Protein AF-A0A822YM97-F1 (afdb_monomer)

Radius of gyration: 13.11 Å; Cα contacts (8 Å, |Δi|>4): 138; chains: 1; bounding box: 26×28×30 Å

Solvent-accessible surface area (backbone atoms only — not comparable to full-atom values): 4579 Å² total; per-residue (Å²): 110,80,42,80,37,47,77,46,90,51,91,88,39,60,74,65,26,35,29,40,64,97,50,42,24,42,42,45,106,78,30,33,39,35,30,60,56,79,79,66,82,88,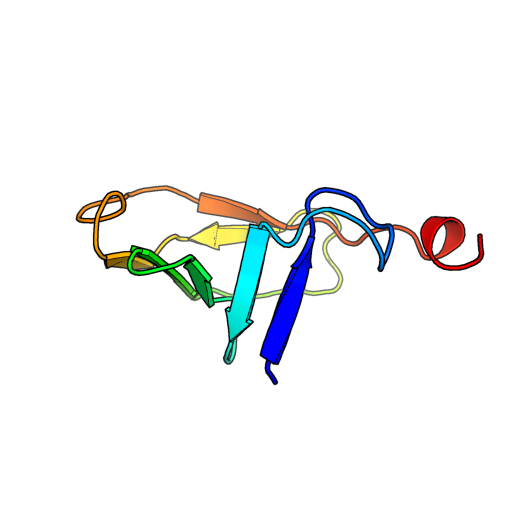48,67,69,38,73,30,39,44,72,44,36,33,62,92,35,52,86,50,76,56,67,44,79,49,61,78,78,63,73,78,66,74,77,112

Organism: Nelumbo nucifera (NCBI:txid4432)

InterPro domains:
  IPR004265 Dirigent protein [PF03018] (29-68)
  IPR004265 Dirigent protein [PTHR21495] (1-68)

Secondary structure (DSSP, 8-state):
-EEEEESSSSTTS-EEEEEESSS-EEEETTEEEEE-----TTSSEEEEEEEEEEGGGTT---EEEEEPPPGGGS--

Structure (mmCIF, N/CA/C/O backbone):
data_AF-A0A822YM97-F1
#
_entry.id   AF-A0A822YM97-F1
#
loop_
_atom_site.group_PDB
_atom_site.id
_atom_site.type_symbol
_atom_site.label_atom_id
_atom_site.label_alt_id
_atom_site.label_comp_id
_atom_site.label_asym_id
_atom_site.label_entity_id
_atom_site.label_seq_id
_atom_site.pdbx_PDB_ins_code
_atom_site.Cartn_x
_atom_site.Cartn_y
_atom_site.Cartn_z
_atom_site.occupancy
_atom_site.B_iso_or_equiv
_atom_site.auth_seq_id
_atom_site.auth_comp_id
_atom_site.auth_asym_id
_atom_site.auth_atom_id
_atom_site.pdbx_PDB_model_num
ATOM 1 N N . MET A 1 1 ? 11.538 9.216 3.549 1.00 57.47 1 MET A N 1
ATOM 2 C CA . MET A 1 1 ? 11.069 9.530 2.182 1.00 57.47 1 MET A CA 1
ATOM 3 C C . MET A 1 1 ? 9.566 9.731 2.256 1.00 57.47 1 MET A C 1
ATOM 5 O O . MET A 1 1 ? 8.895 8.836 2.757 1.00 57.47 1 MET A O 1
ATOM 9 N N . ASP A 1 2 ? 9.098 10.911 1.846 1.00 66.50 2 ASP A N 1
ATOM 10 C CA . ASP A 1 2 ? 7.711 11.395 1.921 1.00 66.50 2 ASP A CA 1
ATOM 11 C C . ASP A 1 2 ? 7.323 11.932 0.534 1.00 66.50 2 ASP A C 1
ATOM 13 O O . ASP A 1 2 ? 7.541 13.102 0.217 1.00 66.50 2 ASP A O 1
ATOM 17 N N . ASN A 1 3 ? 6.808 11.060 -0.326 1.00 78.69 3 ASN A N 1
ATOM 18 C CA . ASN A 1 3 ? 6.536 11.372 -1.726 1.00 78.69 3 ASN A CA 1
ATOM 19 C C . ASN A 1 3 ? 5.055 11.732 -1.916 1.00 78.69 3 ASN A C 1
ATOM 21 O O . ASN A 1 3 ? 4.201 10.994 -1.438 1.00 78.69 3 ASN A O 1
ATOM 25 N N . PRO A 1 4 ? 4.693 12.829 -2.597 1.00 75.12 4 PRO A N 1
ATOM 26 C CA . PRO A 1 4 ? 3.297 13.095 -2.934 1.00 75.12 4 PRO A CA 1
ATOM 27 C C . PRO A 1 4 ? 2.779 12.075 -3.964 1.00 75.12 4 PRO A C 1
ATOM 29 O O . PRO A 1 4 ? 3.464 11.751 -4.930 1.00 75.12 4 PRO A O 1
ATOM 32 N N . LEU A 1 5 ? 1.568 11.567 -3.746 1.00 76.88 5 LEU A N 1
ATOM 33 C CA . LEU A 1 5 ? 0.786 10.797 -4.709 1.00 76.88 5 LEU A CA 1
ATOM 34 C C . LEU A 1 5 ? -0.202 11.755 -5.369 1.00 76.88 5 LEU A C 1
ATOM 36 O O . LEU A 1 5 ? -1.080 12.312 -4.708 1.00 76.88 5 LEU A O 1
ATOM 40 N N . ILE A 1 6 ? -0.021 11.956 -6.665 1.00 82.12 6 ILE A N 1
ATOM 41 C CA . ILE A 1 6 ? -0.737 12.925 -7.492 1.00 82.12 6 ILE A CA 1
ATOM 42 C C . ILE A 1 6 ? -1.658 12.199 -8.476 1.00 82.12 6 ILE A C 1
ATOM 44 O O . ILE A 1 6 ? -1.374 11.073 -8.885 1.00 82.12 6 ILE A O 1
ATOM 48 N N . ALA A 1 7 ? -2.794 12.814 -8.811 1.00 79.50 7 ALA A N 1
ATOM 49 C CA . ALA A 1 7 ? -3.820 12.209 -9.669 1.00 79.50 7 ALA A CA 1
ATOM 50 C C . ALA A 1 7 ? -3.326 11.942 -11.100 1.00 79.50 7 ALA A C 1
ATOM 52 O O . ALA A 1 7 ? -3.792 11.021 -11.768 1.00 79.50 7 ALA A O 1
ATOM 53 N N . THR A 1 8 ? -2.378 12.755 -11.560 1.00 77.81 8 THR A N 1
ATOM 54 C CA . THR A 1 8 ? -1.721 12.631 -12.862 1.00 77.81 8 THR A CA 1
ATOM 55 C C . THR A 1 8 ? -0.213 12.794 -12.678 1.00 77.81 8 THR A C 1
ATOM 57 O O . THR A 1 8 ? 0.197 13.263 -11.624 1.00 77.81 8 THR A O 1
ATOM 60 N N . PRO A 1 9 ? 0.632 12.448 -13.663 1.00 75.19 9 PRO A N 1
ATOM 61 C CA . PRO A 1 9 ? 2.083 12.629 -13.557 1.00 75.19 9 PRO A CA 1
ATOM 62 C C . PRO A 1 9 ? 2.563 14.090 -13.449 1.00 75.19 9 PRO A C 1
ATOM 64 O O . PRO A 1 9 ? 3.746 14.304 -13.202 1.00 75.19 9 PRO A O 1
ATOM 67 N N . ASP A 1 10 ? 1.680 15.079 -13.629 1.00 78.69 10 ASP A N 1
ATOM 68 C CA . ASP A 1 10 ? 2.002 16.504 -13.501 1.00 78.69 10 ASP A CA 1
ATOM 69 C C . ASP A 1 10 ? 2.153 16.917 -12.026 1.00 78.69 10 ASP A C 1
ATOM 71 O O . ASP A 1 10 ? 1.254 16.705 -11.204 1.00 78.69 10 ASP A O 1
ATOM 75 N N . ILE A 1 11 ? 3.277 17.561 -11.707 1.00 72.19 11 ILE A N 1
ATOM 76 C CA . ILE A 1 11 ? 3.636 18.053 -10.373 1.00 72.19 11 ILE A CA 1
ATOM 77 C C . ILE A 1 11 ? 2.609 19.026 -9.774 1.00 72.19 11 ILE A C 1
ATOM 79 O O . ILE A 1 11 ? 2.484 19.091 -8.551 1.00 72.19 11 ILE A O 1
ATOM 83 N N . ASN A 1 12 ? 1.850 19.744 -10.607 1.00 77.50 12 ASN A N 1
ATOM 84 C CA . ASN A 1 12 ? 0.810 20.677 -10.162 1.00 77.50 12 ASN A CA 1
ATOM 85 C C . ASN A 1 12 ? -0.573 20.028 -10.010 1.00 77.50 12 ASN A C 1
ATOM 87 O O . ASN A 1 12 ? -1.541 20.700 -9.649 1.00 77.50 12 ASN A O 1
ATOM 91 N N . SER A 1 13 ? -0.698 18.734 -10.308 1.00 74.44 13 SER A N 1
ATOM 92 C CA . SER A 1 13 ? -1.988 18.055 -10.276 1.00 74.44 13 SER A CA 1
ATOM 93 C C . SER A 1 13 ? -2.470 17.748 -8.860 1.00 74.44 13 SER A C 1
ATOM 95 O O . SER A 1 13 ? -1.739 17.842 -7.873 1.00 74.44 13 SER A O 1
ATOM 97 N N . THR A 1 14 ? -3.755 17.406 -8.750 1.00 82.19 14 THR A N 1
ATOM 98 C CA . THR A 1 14 ? -4.423 17.201 -7.465 1.00 82.19 14 THR A CA 1
ATOM 99 C C . THR A 1 14 ? -3.670 16.195 -6.593 1.00 82.19 14 THR A C 1
ATOM 101 O O . THR A 1 14 ? -3.488 15.034 -6.972 1.00 82.19 14 THR A O 1
ATOM 104 N N . LEU A 1 15 ? -3.267 16.645 -5.400 1.00 80.62 15 LEU A N 1
ATOM 105 C CA . LEU A 1 15 ? -2.649 15.804 -4.382 1.00 80.62 15 LEU A CA 1
ATOM 106 C C . LEU A 1 15 ? -3.694 14.832 -3.836 1.00 80.62 15 LEU A C 1
ATOM 108 O O . LEU A 1 15 ? -4.587 15.219 -3.084 1.00 80.62 15 LEU A O 1
ATOM 112 N N . MET A 1 16 ? -3.556 13.564 -4.197 1.00 80.25 16 MET A N 1
ATOM 113 C CA . MET A 1 16 ? -4.425 12.502 -3.707 1.00 80.25 16 MET A CA 1
ATOM 114 C C . MET A 1 16 ? -3.991 12.039 -2.318 1.00 80.25 16 MET A C 1
ATOM 116 O O . MET A 1 16 ? -4.825 11.700 -1.489 1.00 80.25 16 MET A O 1
ATOM 120 N N . GLY A 1 17 ? -2.692 12.062 -2.027 1.00 75.88 17 GLY A N 1
ATOM 121 C CA . GLY A 1 17 ? -2.167 11.735 -0.706 1.00 75.88 17 GLY A CA 1
ATOM 122 C C . GLY A 1 17 ? -0.651 11.795 -0.686 1.00 75.88 17 GLY A C 1
ATOM 123 O O . GLY A 1 17 ? -0.026 12.278 -1.623 1.00 75.88 17 GLY A O 1
ATOM 124 N N . ARG A 1 18 ? -0.022 11.304 0.376 1.00 73.94 18 ARG A N 1
ATOM 125 C CA . ARG A 1 18 ? 1.444 11.177 0.446 1.00 73.94 18 ARG A CA 1
ATOM 126 C C . ARG A 1 18 ? 1.795 9.725 0.699 1.00 73.94 18 ARG A C 1
ATOM 128 O O . ARG A 1 18 ? 1.126 9.126 1.525 1.00 73.94 18 ARG A O 1
ATOM 135 N N . ALA A 1 19 ? 2.791 9.202 -0.011 1.00 72.19 19 ALA A N 1
ATOM 136 C CA . ALA A 1 19 ? 3.451 7.919 0.171 1.00 72.19 19 ALA A CA 1
ATOM 137 C C . ALA A 1 19 ? 4.624 8.071 1.148 1.00 72.19 19 ALA A C 1
ATOM 139 O O . ALA A 1 19 ? 5.587 8.781 0.861 1.00 72.19 19 ALA A O 1
ATOM 140 N N . GLN A 1 20 ? 4.558 7.384 2.286 1.00 62.78 20 GLN A N 1
ATOM 141 C CA . GLN A 1 20 ? 5.625 7.396 3.292 1.00 62.78 20 GLN A CA 1
ATOM 142 C C . GLN A 1 20 ? 6.184 5.984 3.528 1.00 62.78 20 GLN A C 1
ATOM 144 O O . GLN A 1 20 ? 5.439 5.003 3.525 1.00 62.78 20 GLN A O 1
ATOM 149 N N . GLY A 1 21 ? 7.491 5.878 3.777 1.00 66.38 21 GLY A N 1
ATOM 150 C CA . GLY A 1 21 ? 8.133 4.640 4.241 1.00 66.38 21 GLY A CA 1
ATOM 151 C C . GLY A 1 21 ? 8.667 3.709 3.145 1.00 66.38 21 GLY A C 1
ATOM 152 O O . GLY A 1 21 ? 8.918 4.128 2.019 1.00 66.38 21 GLY A O 1
ATOM 153 N N . LEU A 1 22 ? 8.896 2.442 3.513 1.00 60.03 22 LEU A N 1
ATOM 154 C CA . LEU A 1 22 ? 9.684 1.483 2.728 1.00 60.03 22 LEU A CA 1
ATOM 155 C C . LEU A 1 22 ? 8.948 0.930 1.480 1.00 60.03 22 LEU A C 1
ATOM 157 O O . LEU A 1 22 ? 9.645 0.487 0.576 1.00 60.03 22 LEU A O 1
ATOM 161 N N . TYR A 1 23 ? 7.596 0.987 1.393 1.00 60.81 23 TYR A N 1
ATOM 162 C CA . TYR A 1 23 ? 6.788 0.422 0.274 1.00 60.81 23 TYR A CA 1
ATOM 163 C C . TYR A 1 23 ? 5.414 1.092 -0.023 1.00 60.81 23 TYR A C 1
ATOM 165 O O . TYR A 1 23 ? 4.514 0.456 -0.559 1.00 60.81 23 TYR A O 1
ATOM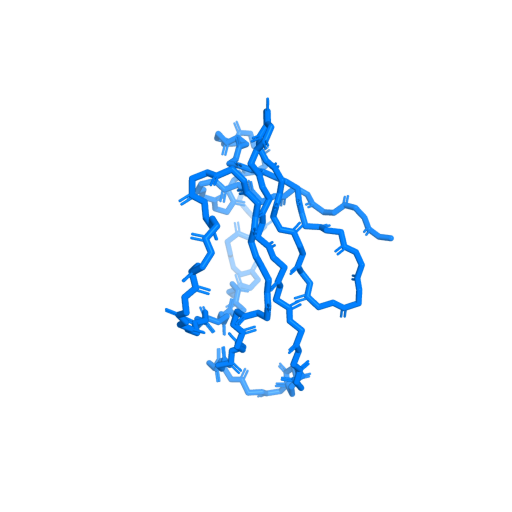 173 N N . ALA A 1 24 ? 5.299 2.405 0.200 1.00 66.81 24 ALA A N 1
ATOM 174 C CA . ALA A 1 24 ? 4.116 3.253 -0.036 1.00 66.81 24 ALA A CA 1
ATOM 175 C C . ALA A 1 24 ? 2.985 3.119 1.003 1.00 66.81 24 ALA A C 1
ATOM 177 O O . ALA A 1 24 ? 2.275 2.126 1.122 1.00 66.81 24 ALA A O 1
ATOM 178 N N . MET A 1 25 ? 2.781 4.203 1.744 1.00 68.38 25 MET A N 1
ATOM 179 C CA . MET A 1 25 ? 1.649 4.379 2.643 1.00 68.38 25 MET A CA 1
ATOM 180 C C . MET A 1 25 ? 0.911 5.631 2.229 1.00 68.38 25 MET A C 1
ATOM 182 O O . MET A 1 25 ? 1.484 6.696 2.374 1.00 68.38 25 MET A O 1
ATOM 186 N N . PHE A 1 26 ? -0.308 5.499 1.721 1.00 73.62 26 PHE A N 1
ATOM 187 C CA . PHE A 1 26 ? -1.174 6.609 1.350 1.00 73.62 26 PHE A CA 1
ATOM 188 C C . PHE A 1 26 ? -1.856 7.179 2.596 1.00 73.62 26 PHE A C 1
ATOM 190 O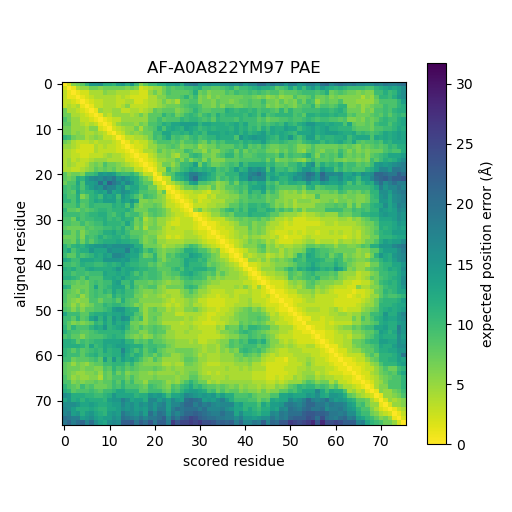 O . PHE A 1 26 ? -2.393 6.429 3.409 1.00 73.62 26 PHE A O 1
ATOM 197 N N . SER A 1 27 ? -1.853 8.502 2.736 1.00 76.69 27 SER A N 1
ATOM 198 C CA . SER A 1 27 ? -2.566 9.214 3.799 1.00 76.69 27 SER A CA 1
ATOM 199 C C . SER A 1 27 ? -3.316 10.412 3.229 1.00 76.69 27 SER A C 1
ATOM 201 O O . SER A 1 27 ? -2.720 11.238 2.531 1.00 76.69 27 SER A O 1
ATOM 203 N N . GLN A 1 28 ? -4.608 10.505 3.545 1.00 77.56 28 GLN A N 1
ATOM 204 C CA . GLN A 1 28 ? -5.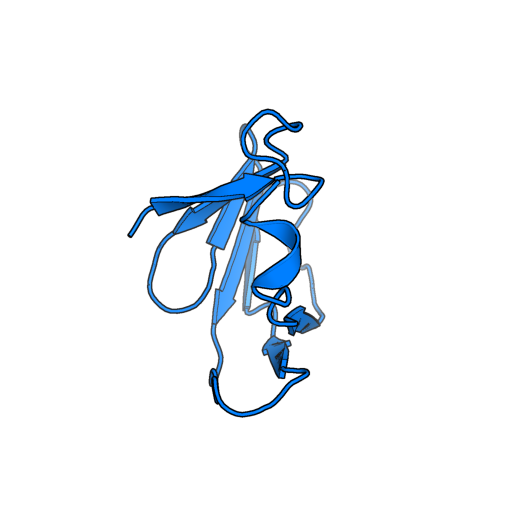474 11.626 3.193 1.00 77.56 28 GLN A CA 1
ATOM 205 C C . GLN A 1 28 ? -6.392 11.969 4.369 1.00 77.56 28 GLN A C 1
ATOM 207 O O . GLN A 1 28 ? -7.253 11.169 4.723 1.00 77.56 28 GLN A O 1
ATOM 212 N N . GLN A 1 29 ? -6.213 13.171 4.935 1.00 76.12 29 GLN A N 1
ATOM 213 C CA . GLN A 1 29 ? -7.104 13.923 5.850 1.00 76.12 29 GLN A CA 1
ATOM 214 C C . GLN A 1 29 ? -7.713 13.214 7.085 1.00 76.12 29 GLN A C 1
ATOM 216 O O . GLN A 1 29 ? -8.396 13.895 7.836 1.00 76.12 29 GLN A O 1
ATOM 221 N N . ASN A 1 30 ? -7.491 11.906 7.281 1.00 79.88 30 ASN A N 1
ATOM 222 C CA . ASN A 1 30 ? -7.765 11.034 8.447 1.00 79.88 30 ASN A CA 1
ATOM 223 C C . ASN A 1 30 ? -7.857 9.542 8.057 1.00 79.88 30 ASN A C 1
ATOM 225 O O . ASN A 1 30 ? -8.028 8.679 8.917 1.00 79.88 30 ASN A O 1
ATOM 229 N N . ASN A 1 31 ? -7.730 9.225 6.768 1.00 83.31 31 ASN A N 1
ATOM 230 C CA . ASN A 1 31 ? -7.732 7.868 6.244 1.00 83.31 31 ASN A CA 1
ATOM 231 C C . ASN A 1 31 ? -6.323 7.507 5.781 1.00 83.31 31 ASN A C 1
ATOM 233 O O . ASN A 1 31 ? -5.669 8.304 5.104 1.00 83.31 31 ASN A O 1
ATOM 237 N N . SER A 1 32 ? -5.867 6.300 6.103 1.00 81.88 32 SER A N 1
ATOM 238 C CA . SER A 1 32 ? -4.581 5.801 5.622 1.00 81.88 32 SER A CA 1
ATOM 239 C C . SER A 1 32 ? -4.679 4.387 5.070 1.00 81.88 32 SER A C 1
ATOM 241 O O . SER A 1 32 ? -5.496 3.588 5.524 1.00 81.88 32 SER A O 1
ATOM 243 N N . LEU A 1 33 ? -3.838 4.085 4.085 1.00 84.69 33 LEU A N 1
ATOM 244 C CA . LEU A 1 33 ? -3.692 2.776 3.459 1.00 84.69 33 LEU A CA 1
ATOM 245 C C . LEU A 1 33 ? -2.201 2.438 3.395 1.00 84.69 33 LEU A C 1
ATOM 247 O O . LEU A 1 33 ? -1.415 3.200 2.840 1.00 84.69 33 LEU A O 1
ATOM 251 N N . SER A 1 34 ? -1.805 1.305 3.961 1.00 83.62 34 SER A N 1
ATOM 252 C CA . SER A 1 34 ? -0.417 0.851 4.016 1.00 83.62 34 SER A CA 1
ATOM 253 C C . SER A 1 34 ? -0.218 -0.348 3.101 1.00 83.62 34 SER A C 1
ATOM 255 O O . SER A 1 34 ? -0.856 -1.392 3.269 1.00 83.62 34 SER A O 1
ATOM 257 N N . VAL A 1 35 ? 0.718 -0.202 2.171 1.00 83.31 35 VAL A N 1
ATOM 258 C CA . VAL A 1 35 ? 1.153 -1.249 1.257 1.00 83.31 35 VAL A CA 1
ATOM 259 C C . VAL A 1 35 ? 2.569 -1.651 1.656 1.00 83.31 35 VAL A C 1
ATOM 261 O O . VAL A 1 35 ? 3.443 -0.809 1.860 1.00 83.31 35 VAL A O 1
ATOM 264 N N . VAL A 1 36 ? 2.788 -2.949 1.854 1.00 80.06 36 VAL A N 1
ATOM 265 C CA . VAL A 1 36 ? 4.109 -3.487 2.201 1.00 80.06 36 VAL A CA 1
ATOM 266 C C . VAL A 1 36 ? 4.302 -4.793 1.457 1.00 80.06 36 VAL A C 1
ATOM 268 O O . VAL A 1 36 ? 3.562 -5.749 1.664 1.00 80.06 36 VAL A O 1
ATOM 271 N N . GLY A 1 37 ? 5.305 -4.847 0.586 1.00 72.94 37 GLY A N 1
ATOM 272 C CA . GLY A 1 37 ? 5.560 -6.016 -0.244 1.00 72.94 37 GLY A CA 1
ATOM 273 C C . GLY A 1 37 ? 6.900 -5.939 -0.958 1.00 72.94 37 GLY A C 1
ATOM 274 O O . GLY A 1 37 ? 7.620 -4.948 -0.867 1.00 72.94 37 GLY A O 1
ATOM 275 N N . ARG A 1 38 ? 7.250 -7.006 -1.679 1.00 69.81 38 ARG A N 1
ATOM 276 C CA . ARG A 1 38 ? 8.473 -7.031 -2.489 1.00 69.81 38 ARG A CA 1
ATOM 277 C C . ARG A 1 38 ? 8.304 -6.092 -3.683 1.00 69.81 38 ARG A C 1
ATOM 279 O O . ARG A 1 38 ? 7.311 -6.175 -4.396 1.00 69.81 38 ARG A O 1
ATOM 286 N N . ASN A 1 39 ? 9.297 -5.242 -3.927 1.00 68.06 39 ASN A N 1
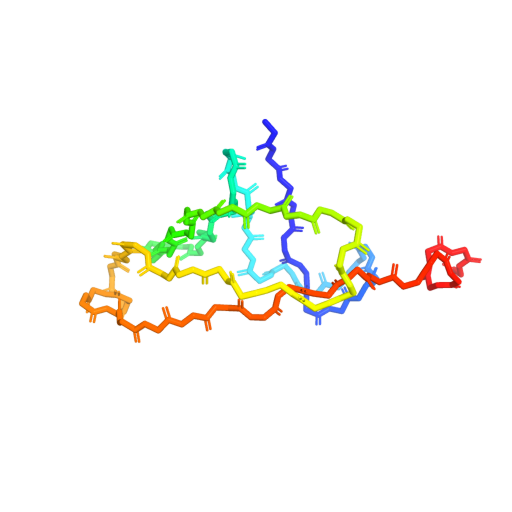ATOM 287 C CA . ASN A 1 39 ? 9.297 -4.289 -5.036 1.00 68.06 39 ASN A CA 1
ATOM 288 C C . ASN A 1 39 ? 10.430 -4.611 -6.025 1.00 68.06 39 ASN A C 1
ATOM 290 O O . ASN A 1 39 ? 11.497 -4.000 -5.941 1.00 68.06 39 ASN A O 1
ATOM 294 N N . PRO A 1 40 ? 10.259 -5.579 -6.942 1.00 68.44 40 PRO A N 1
ATOM 295 C CA . PRO A 1 40 ? 11.243 -5.827 -7.990 1.00 68.44 40 PRO A CA 1
ATOM 296 C C . PRO A 1 40 ? 11.172 -4.697 -9.026 1.00 68.44 40 PRO A C 1
ATOM 298 O O . PRO A 1 40 ? 10.424 -4.795 -9.989 1.00 68.44 40 PRO A O 1
ATOM 301 N N . ILE A 1 41 ? 11.926 -3.610 -8.8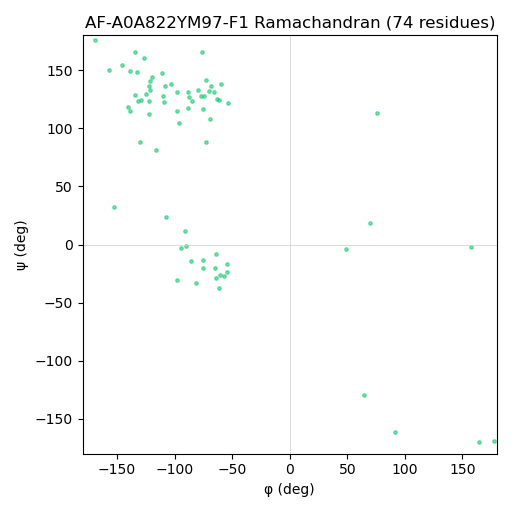21 1.00 67.81 41 ILE A N 1
ATOM 302 C CA . ILE A 1 41 ? 11.878 -2.362 -9.623 1.00 67.81 41 ILE A CA 1
ATOM 303 C C . ILE A 1 41 ? 12.073 -2.604 -11.134 1.00 67.81 41 ILE A C 1
ATOM 305 O O . ILE A 1 41 ? 11.600 -1.810 -11.945 1.00 67.81 41 ILE A O 1
ATOM 309 N N . LEU A 1 42 ? 12.720 -3.715 -11.497 1.00 70.44 42 LEU A N 1
ATOM 310 C CA . LEU A 1 42 ? 12.963 -4.145 -12.876 1.00 70.44 42 LEU A CA 1
ATOM 311 C C . LEU A 1 42 ? 11.724 -4.735 -13.577 1.00 70.44 42 LEU A C 1
ATOM 313 O O . LEU A 1 42 ? 11.736 -4.868 -14.795 1.00 70.44 42 LEU A O 1
ATOM 317 N N . ASN A 1 43 ? 10.656 -5.060 -12.843 1.00 72.62 43 ASN A N 1
ATOM 318 C CA . ASN A 1 43 ? 9.395 -5.517 -13.425 1.00 72.62 43 ASN A CA 1
ATOM 319 C C . ASN A 1 43 ? 8.486 -4.318 -13.742 1.00 72.62 43 ASN A C 1
ATOM 321 O O . ASN A 1 43 ? 8.255 -3.457 -12.883 1.00 72.62 43 ASN A O 1
ATOM 325 N N . GLU A 1 44 ? 7.935 -4.297 -14.961 1.00 73.38 44 GLU A N 1
ATOM 326 C CA . GLU A 1 44 ? 7.066 -3.220 -15.464 1.00 73.38 44 GLU A CA 1
ATOM 327 C C . GLU A 1 44 ? 5.777 -3.054 -14.655 1.00 73.38 44 GLU A C 1
ATOM 329 O O . GLU A 1 44 ? 5.327 -1.931 -14.424 1.00 73.38 44 GLU A O 1
ATOM 334 N N . VAL A 1 45 ? 5.196 -4.165 -14.200 1.00 78.38 45 VAL A N 1
ATOM 335 C CA . VAL A 1 45 ? 3.982 -4.190 -13.382 1.00 78.38 45 VAL A CA 1
ATOM 336 C C . VAL A 1 45 ? 4.266 -4.971 -12.109 1.00 78.38 45 VAL A C 1
ATOM 338 O O . VAL A 1 45 ? 4.797 -6.081 -12.157 1.00 78.38 45 VAL A O 1
ATOM 341 N N . ARG A 1 46 ? 3.931 -4.384 -10.958 1.00 80.44 46 ARG A N 1
ATOM 342 C CA . ARG A 1 46 ? 4.211 -4.971 -9.644 1.00 80.44 46 ARG A CA 1
ATOM 343 C C . ARG A 1 46 ? 2.962 -4.997 -8.792 1.00 80.44 46 ARG A C 1
ATOM 345 O O . ARG A 1 46 ? 2.366 -3.955 -8.543 1.00 80.44 46 ARG A O 1
ATOM 352 N N . GLU A 1 47 ? 2.613 -6.183 -8.323 1.00 81.06 47 GLU A N 1
ATOM 353 C CA . GLU A 1 47 ? 1.540 -6.379 -7.359 1.00 81.06 47 GLU A CA 1
ATOM 354 C C . GLU A 1 47 ? 2.076 -6.168 -5.950 1.00 81.06 47 GLU A C 1
ATOM 356 O O . GLU A 1 47 ? 3.039 -6.810 -5.527 1.00 81.06 47 GLU A O 1
ATOM 361 N N . MET A 1 48 ? 1.455 -5.253 -5.219 1.00 84.31 48 MET A N 1
ATOM 362 C CA . MET A 1 48 ? 1.804 -4.980 -3.836 1.00 84.31 48 MET A CA 1
ATOM 363 C C . MET A 1 48 ? 0.573 -5.181 -2.954 1.00 84.31 48 MET A C 1
ATOM 365 O O . MET A 1 48 ? -0.454 -4.548 -3.205 1.00 84.31 48 MET A O 1
ATOM 369 N N . PRO A 1 49 ? 0.631 -6.047 -1.933 1.00 83.12 49 PRO A N 1
ATOM 370 C CA . PRO A 1 49 ? -0.528 -6.322 -1.101 1.00 83.12 49 PRO A CA 1
ATOM 371 C C . PRO A 1 49 ? -0.836 -5.138 -0.181 1.00 83.12 49 PRO A C 1
ATOM 373 O O . PRO A 1 49 ? 0.059 -4.511 0.395 1.00 83.12 49 PRO A O 1
ATOM 376 N N . ILE A 1 50 ? -2.127 -4.871 -0.006 1.00 85.88 50 ILE A N 1
ATOM 377 C CA . ILE A 1 50 ? -2.626 -3.967 1.026 1.00 85.88 50 ILE A CA 1
ATOM 378 C C . ILE A 1 50 ? -2.544 -4.713 2.355 1.00 85.88 50 ILE A C 1
ATOM 380 O O . ILE A 1 50 ? -3.199 -5.737 2.544 1.00 85.88 50 ILE A O 1
ATOM 384 N N . VAL A 1 51 ? -1.728 -4.203 3.273 1.00 84.81 51 VAL A N 1
ATOM 385 C CA . VAL A 1 51 ? -1.470 -4.858 4.564 1.00 84.81 51 VAL A CA 1
ATOM 386 C C . VAL A 1 51 ? -2.327 -4.258 5.672 1.00 84.81 51 VAL A C 1
ATOM 388 O O . VAL A 1 51 ? -2.682 -4.946 6.629 1.00 84.81 51 VAL A O 1
ATOM 391 N N . LYS A 1 52 ? -2.664 -2.968 5.574 1.00 83.50 52 LYS A N 1
ATOM 392 C CA . LYS A 1 52 ? -3.433 -2.273 6.609 1.00 83.50 52 LYS A CA 1
ATOM 393 C C . LYS A 1 52 ? -4.154 -1.056 6.047 1.00 83.50 52 LYS A C 1
ATOM 395 O O . LYS A 1 52 ? -3.650 -0.400 5.142 1.00 83.50 52 LYS A O 1
ATOM 400 N N . GLY A 1 53 ? -5.290 -0.710 6.640 1.00 84.44 53 GLY A N 1
ATOM 401 C CA . GLY A 1 53 ? -5.972 0.552 6.384 1.00 84.44 53 GLY A CA 1
ATOM 402 C C . GLY A 1 53 ? -6.661 1.095 7.633 1.00 84.44 53 GLY A C 1
ATOM 403 O O . GLY A 1 53 ? -6.982 0.352 8.564 1.00 84.44 53 GLY A O 1
ATOM 404 N N . THR A 1 54 ? -6.846 2.409 7.670 1.00 85.81 54 THR A N 1
ATOM 405 C CA . THR A 1 54 ? -7.537 3.146 8.733 1.00 85.81 54 THR A CA 1
ATOM 406 C C . THR A 1 54 ? -8.647 4.018 8.136 1.00 85.81 54 THR A C 1
ATOM 408 O O . THR A 1 54 ? -8.666 4.288 6.933 1.00 85.81 54 THR A O 1
ATOM 411 N N . GLY A 1 55 ? -9.611 4.433 8.963 1.00 86.56 55 GLY A N 1
ATOM 412 C CA . GLY A 1 55 ? -10.775 5.193 8.490 1.00 86.56 55 GLY A CA 1
ATOM 413 C C . GLY A 1 55 ? -11.655 4.365 7.549 1.00 86.56 55 GLY A C 1
ATOM 414 O O . GLY A 1 55 ? -12.002 3.231 7.881 1.00 86.56 55 GLY A O 1
ATOM 415 N N . VAL A 1 56 ? -11.987 4.910 6.374 1.00 84.62 56 VAL A N 1
ATOM 416 C CA . VAL A 1 56 ? -12.802 4.220 5.343 1.00 84.62 56 VAL A CA 1
ATOM 417 C C . VAL A 1 56 ? -12.113 2.985 4.756 1.00 84.62 56 VAL A C 1
ATOM 419 O O . VAL A 1 56 ? -12.784 2.108 4.229 1.00 84.62 56 VAL A O 1
ATOM 422 N N . PHE A 1 57 ? -10.786 2.881 4.881 1.00 81.88 57 PHE A N 1
ATOM 423 C CA . PHE A 1 57 ? -10.013 1.717 4.437 1.00 81.88 57 PHE A CA 1
ATOM 424 C C . PHE A 1 57 ? -9.836 0.662 5.540 1.00 81.88 57 PHE A C 1
ATOM 426 O O . PHE A 1 57 ? -9.015 -0.249 5.421 1.00 81.88 57 PHE A O 1
ATOM 433 N N . ARG A 1 58 ? -10.570 0.777 6.654 1.00 83.56 58 ARG A N 1
ATOM 434 C CA . ARG A 1 58 ? -10.557 -0.221 7.728 1.00 83.56 58 ARG A CA 1
ATOM 435 C C . ARG A 1 58 ? -11.061 -1.562 7.175 1.00 83.56 58 ARG A C 1
ATOM 437 O O . ARG A 1 58 ? -12.170 -1.630 6.666 1.00 83.56 58 ARG A O 1
ATOM 444 N N . ILE A 1 59 ? -10.249 -2.616 7.316 1.00 83.06 59 ILE A N 1
ATOM 445 C CA . ILE A 1 59 ? -10.505 -3.975 6.779 1.00 83.06 59 ILE A CA 1
ATOM 446 C C . ILE A 1 59 ? -10.410 -4.034 5.235 1.00 83.06 59 ILE A C 1
ATOM 448 O O . ILE A 1 59 ? -10.865 -4.983 4.609 1.00 83.06 59 ILE A O 1
ATOM 452 N N . ALA A 1 60 ? -9.771 -3.054 4.586 1.00 80.31 60 ALA A N 1
ATOM 453 C CA . ALA A 1 60 ? -9.476 -3.161 3.159 1.00 80.31 60 ALA A CA 1
ATOM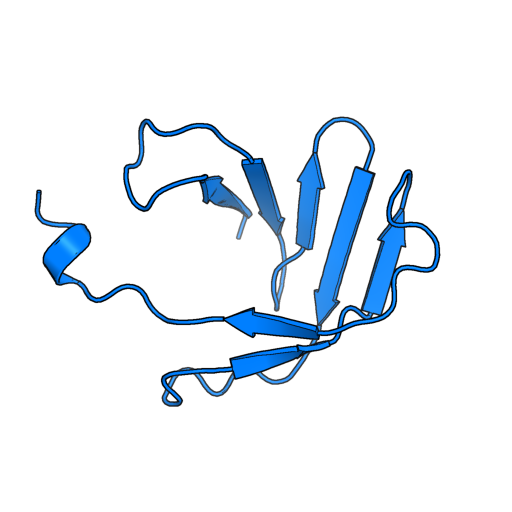 454 C C . ALA A 1 60 ? -8.524 -4.342 2.885 1.00 80.31 60 ALA A C 1
ATOM 456 O O . ALA A 1 60 ? -7.429 -4.411 3.446 1.00 80.31 60 ALA A O 1
ATOM 457 N N . CYS A 1 61 ? -8.936 -5.244 1.993 1.00 80.06 61 CYS A N 1
ATOM 458 C CA . CYS A 1 61 ? -8.129 -6.349 1.481 1.00 80.06 61 CYS A CA 1
ATOM 459 C C . CYS A 1 61 ? -8.023 -6.217 -0.040 1.00 80.06 61 CYS A C 1
ATOM 461 O O . CYS A 1 61 ? -9.023 -5.984 -0.715 1.00 80.06 61 CYS A O 1
ATOM 463 N N . GLY A 1 62 ? -6.818 -6.359 -0.585 1.00 85.06 62 GLY A N 1
ATOM 464 C CA . GLY A 1 62 ? -6.576 -6.227 -2.019 1.00 85.06 62 GLY A CA 1
ATOM 465 C C . GLY A 1 62 ? -5.096 -6.060 -2.338 1.00 85.06 62 GLY A C 1
ATOM 466 O O . GLY A 1 62 ? -4.236 -6.221 -1.470 1.00 85.06 62 GLY A O 1
ATOM 467 N N . TYR A 1 63 ? -4.804 -5.721 -3.589 1.00 82.50 63 TYR A N 1
ATOM 468 C CA . TYR A 1 63 ? -3.452 -5.472 -4.074 1.00 82.50 63 TYR A CA 1
ATOM 469 C C . TYR A 1 63 ? -3.434 -4.255 -5.002 1.00 82.50 63 TYR A C 1
ATOM 471 O O . TYR A 1 63 ? -4.410 -3.952 -5.686 1.00 82.50 63 TYR A O 1
ATOM 479 N N . CYS A 1 64 ? -2.316 -3.542 -5.014 1.00 80.38 64 CYS A N 1
ATOM 480 C CA . CYS A 1 64 ? -2.069 -2.407 -5.888 1.00 80.38 64 CYS A CA 1
ATOM 481 C C . CYS A 1 64 ? -1.153 -2.837 -7.031 1.00 80.38 64 CYS A C 1
ATOM 483 O O . CYS A 1 64 ? -0.168 -3.536 -6.801 1.00 80.38 64 CYS A O 1
ATOM 485 N N . LEU A 1 65 ? -1.449 -2.380 -8.247 1.00 81.88 65 LEU A N 1
ATOM 486 C CA . LEU A 1 65 ? -0.574 -2.545 -9.404 1.00 81.88 65 LEU A CA 1
ATOM 487 C C . LEU A 1 65 ? 0.270 -1.282 -9.575 1.00 81.88 65 LEU A C 1
ATOM 489 O O . LEU A 1 65 ? -0.224 -0.254 -10.033 1.00 81.88 65 LEU A O 1
ATOM 493 N N . ALA A 1 66 ? 1.544 -1.355 -9.209 1.00 79.31 66 ALA A N 1
ATOM 494 C CA . ALA A 1 66 ? 2.496 -0.281 -9.439 1.00 79.31 66 ALA A CA 1
ATOM 495 C C . ALA A 1 66 ? 3.128 -0.435 -10.827 1.00 79.31 66 ALA A C 1
ATOM 497 O O . ALA A 1 66 ? 3.672 -1.491 -11.155 1.00 79.31 66 ALA A O 1
ATOM 498 N N . LYS A 1 67 ? 3.074 0.638 -11.619 1.00 80.38 67 LYS A N 1
ATOM 499 C CA . LYS A 1 67 ? 3.758 0.762 -12.909 1.00 80.38 67 LYS A CA 1
ATOM 500 C C . LYS A 1 67 ? 4.697 1.954 -12.852 1.00 80.38 67 LYS A C 1
ATOM 502 O O . LYS A 1 67 ? 4.352 2.980 -12.269 1.00 80.38 67 LYS A O 1
ATOM 507 N N . ASN A 1 68 ? 5.878 1.820 -13.442 1.00 74.81 68 ASN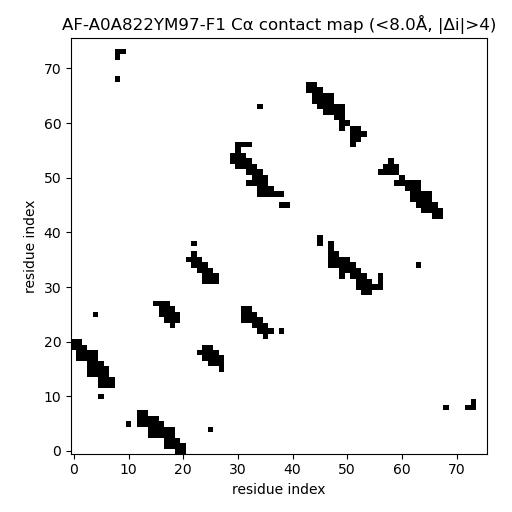 A N 1
ATOM 508 C CA . ASN A 1 68 ? 6.782 2.958 -13.566 1.00 74.81 68 ASN A CA 1
ATOM 509 C C . ASN A 1 68 ? 6.271 3.847 -14.703 1.00 74.81 68 ASN A C 1
ATOM 511 O O . ASN A 1 68 ? 6.026 3.359 -15.806 1.00 74.81 68 ASN A O 1
ATOM 515 N N . THR A 1 69 ? 6.099 5.140 -14.444 1.00 70.88 69 THR A N 1
ATOM 516 C CA . THR A 1 69 ? 5.851 6.104 -15.515 1.00 70.88 69 THR A CA 1
ATOM 517 C C . THR A 1 69 ? 7.094 6.183 -16.407 1.00 70.88 69 THR A C 1
ATOM 519 O O . THR A 1 69 ? 8.208 6.312 -15.891 1.00 70.88 69 THR A O 1
ATOM 522 N N . PRO A 1 70 ? 6.947 6.091 -17.741 1.00 66.38 70 PRO A N 1
ATOM 523 C CA . PRO A 1 70 ? 8.058 6.331 -18.648 1.00 66.38 70 PRO A CA 1
ATOM 524 C C . PRO A 1 70 ? 8.591 7.752 -18.452 1.00 66.38 70 PRO A C 1
ATOM 526 O O . PRO A 1 70 ? 7.814 8.704 -18.370 1.00 66.38 70 PRO A O 1
ATOM 529 N N . TRP A 1 71 ? 9.916 7.907 -18.454 1.00 56.44 71 TRP A N 1
ATOM 530 C CA . TRP A 1 71 ? 10.607 9.197 -18.302 1.00 56.44 71 TRP A CA 1
ATOM 531 C C . TRP A 1 71 ? 10.170 10.276 -19.309 1.00 56.44 71 TRP A C 1
ATOM 533 O O . TRP A 1 71 ? 10.389 11.459 -19.075 1.00 56.44 71 TRP A O 1
ATOM 543 N N . GLN A 1 72 ? 9.513 9.880 -20.401 1.00 59.19 72 GLN A N 1
ATOM 544 C CA . GLN A 1 72 ? 8.972 10.763 -21.437 1.00 59.19 72 GLN A CA 1
ATOM 545 C C . GLN A 1 72 ? 7.914 11.751 -20.911 1.00 59.19 72 GLN A C 1
ATOM 547 O O . GLN A 1 72 ? 7.779 12.831 -21.474 1.00 59.19 72 GLN A O 1
ATOM 552 N N . TYR A 1 73 ? 7.204 11.416 -19.826 1.00 59.78 73 TYR A N 1
ATOM 553 C CA . TYR A 1 73 ? 6.175 12.281 -19.228 1.00 59.78 73 TYR A CA 1
ATOM 554 C C . TYR A 1 73 ? 6.722 13.307 -18.225 1.00 59.78 73 TYR A C 1
ATOM 556 O O . TYR A 1 73 ? 6.004 14.226 -17.861 1.00 59.78 73 TYR A O 1
ATOM 564 N N . LEU A 1 74 ? 7.970 13.158 -17.766 1.00 53.66 74 LEU A N 1
ATOM 565 C CA . LEU A 1 74 ? 8.599 14.066 -16.792 1.00 53.66 74 LEU A CA 1
ATOM 566 C C . LEU A 1 74 ? 9.432 15.182 -17.452 1.00 53.66 74 LEU A C 1
ATOM 568 O O . LEU A 1 74 ? 9.988 16.016 -16.746 1.00 53.66 74 LEU A O 1
ATOM 572 N N . MET A 1 75 ? 9.550 15.182 -18.785 1.00 45.62 75 MET A N 1
ATOM 573 C CA . MET A 1 75 ?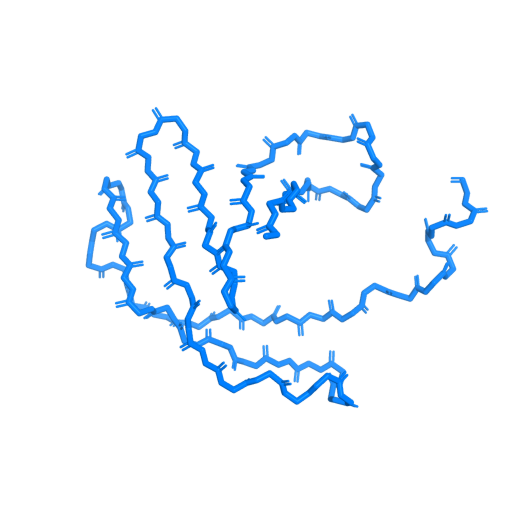 10.294 16.186 -19.565 1.00 45.62 75 MET A CA 1
ATOM 574 C C . MET A 1 75 ? 9.379 17.153 -20.340 1.00 45.62 75 MET A C 1
ATOM 576 O O . MET A 1 75 ? 9.797 17.700 -21.358 1.00 45.62 75 MET A O 1
ATOM 580 N N . GLN A 1 76 ? 8.135 17.332 -19.892 1.00 45.69 76 GLN A N 1
ATOM 581 C CA . GLN A 1 76 ? 7.168 18.286 -20.449 1.00 45.69 76 GLN A CA 1
ATOM 582 C C . GLN A 1 76 ? 6.832 19.357 -19.418 1.00 45.69 76 GLN A C 1
ATOM 584 O O . GLN A 1 76 ? 6.725 18.993 -18.226 1.00 45.69 76 GLN A O 1
#

pLDDT: mean 75.0, std 9.3, range [45.62, 86.56]

Foldseek 3Di:
DKAFDFPDPDPPGDGQAIFDDDAGWGDDPFKIWDWDDDCPVPDQWDWTWTPAIDDVCHVPGDTDIDGDDPCVVVVD

Sequence (76 aa):
MDNPLIATPDINSTLMGRAQGLYAMFSQQNNSLSVVGRNPILNEVREMPIVKGTGVFRIACGYCLAKNTPWQYLMQ

Mean predicted aligned error: 8.39 Å

Nearest PDB structures (foldseek):
  5lal-assembly2_B  TM=8.221E-01  e=1.795E-01  Arabidopsis thaliana
  5k21-assembly1_A  TM=8.364E-01  e=9.813E+00  Mycolicibacterium fortuitum subsp. fortuitum DSM 46621 = ATCC 6841 = JCM 6387
  4nnd-assembly2_B  TM=5.090E-01  e=8.753E+00  Homo sapiens
  4nnd-assembly3_D  TM=4.322E-01  e=9.268E+00  Homo sapiens